Protein AF-H0SUG3-F1 (afdb_monomer_lite)

Structure (mmCIF, N/CA/C/O backbone):
data_AF-H0SUG3-F1
#
_entry.id   AF-H0SUG3-F1
#
loop_
_atom_site.group_PDB
_atom_site.id
_atom_site.type_symbol
_atom_site.label_atom_id
_atom_site.label_alt_id
_atom_site.label_comp_id
_atom_site.label_asym_id
_atom_site.label_entity_id
_atom_site.label_seq_id
_atom_site.pdbx_PDB_ins_code
_atom_site.Cartn_x
_atom_site.Cartn_y
_atom_site.Cartn_z
_atom_site.occupancy
_atom_site.B_iso_or_equiv
_atom_site.auth_seq_id
_atom_site.auth_comp_id
_atom_site.auth_asym_id
_atom_site.auth_atom_id
_atom_site.pdbx_PDB_model_num
ATOM 1 N N . MET A 1 1 ? -0.553 2.465 -10.641 1.00 89.88 1 MET A N 1
ATOM 2 C CA . MET A 1 1 ? 0.067 1.225 -11.143 1.00 89.88 1 MET A CA 1
ATOM 3 C C . MET A 1 1 ? 1.009 1.613 -12.252 1.00 89.88 1 MET A C 1
ATOM 5 O O . MET A 1 1 ? 0.580 2.288 -13.183 1.00 89.88 1 MET A O 1
ATOM 9 N N . GLU A 1 2 ? 2.267 1.225 -12.111 1.00 95.12 2 GLU A N 1
ATOM 10 C CA . GLU A 1 2 ? 3.325 1.521 -13.069 1.00 95.12 2 GLU A CA 1
ATOM 11 C C . GLU A 1 2 ? 3.787 0.225 -13.735 1.00 95.12 2 GLU A C 1
ATOM 13 O O . GLU A 1 2 ? 3.637 -0.865 -13.177 1.00 95.12 2 GLU A O 1
ATOM 18 N N . CYS A 1 3 ? 4.301 0.319 -14.960 1.00 97.19 3 CYS A N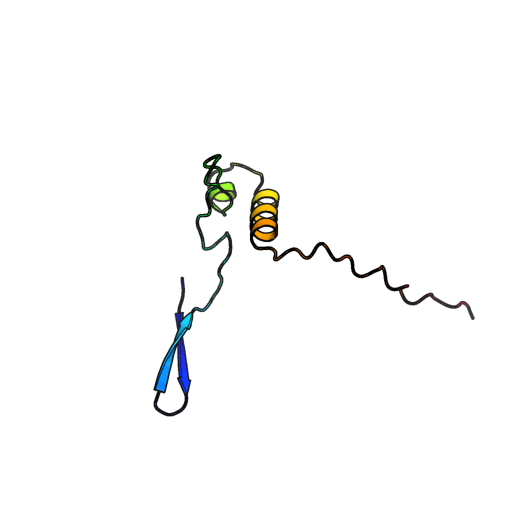 1
ATOM 19 C CA . CYS A 1 3 ? 4.764 -0.848 -15.699 1.00 97.19 3 CYS A CA 1
ATOM 20 C C . CYS A 1 3 ? 6.050 -0.565 -16.473 1.00 97.19 3 CYS A C 1
ATOM 22 O O . CYS A 1 3 ? 6.202 0.486 -17.097 1.00 97.19 3 CYS A O 1
ATOM 24 N N . GLY A 1 4 ? 6.944 -1.549 -16.471 1.00 96.44 4 GLY A N 1
ATOM 25 C CA . GLY A 1 4 ? 8.159 -1.580 -17.273 1.00 96.44 4 GLY A CA 1
ATOM 26 C C . GLY A 1 4 ? 8.050 -2.556 -18.442 1.00 96.44 4 GLY A C 1
ATOM 27 O O . GLY A 1 4 ? 7.083 -3.312 -18.576 1.00 96.44 4 GLY A O 1
ATOM 28 N N . ARG A 1 5 ? 9.075 -2.551 -19.294 1.00 96.81 5 ARG A 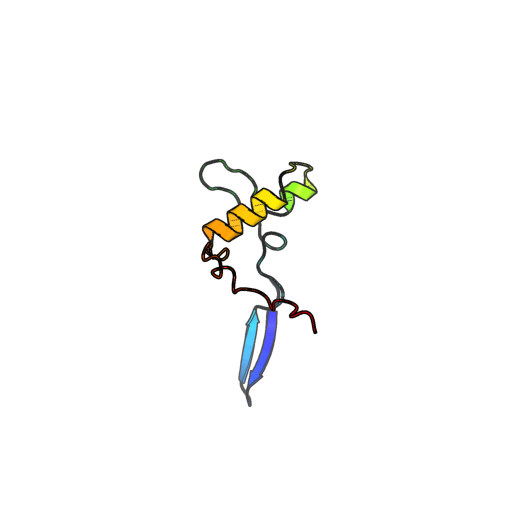N 1
ATOM 29 C CA . ARG A 1 5 ? 9.239 -3.519 -20.384 1.00 96.81 5 ARG A CA 1
ATOM 30 C C . ARG A 1 5 ? 10.459 -4.378 -20.097 1.00 96.81 5 ARG A C 1
ATOM 32 O O . ARG A 1 5 ? 11.535 -3.841 -19.852 1.00 96.81 5 ARG A O 1
ATOM 39 N N . LEU A 1 6 ? 10.285 -5.689 -20.168 1.00 96.69 6 LEU A N 1
ATOM 40 C CA . LEU A 1 6 ? 11.364 -6.664 -20.124 1.00 96.69 6 LEU A CA 1
ATOM 41 C C . LEU A 1 6 ? 11.488 -7.311 -21.503 1.00 96.69 6 LEU A C 1
ATOM 43 O O . LEU A 1 6 ? 10.497 -7.796 -22.048 1.00 96.69 6 LEU A O 1
ATOM 47 N N . PHE A 1 7 ? 12.691 -7.302 -22.068 1.00 95.94 7 PHE A N 1
ATOM 48 C CA . PHE A 1 7 ? 12.988 -7.941 -23.347 1.00 95.94 7 PHE A CA 1
ATOM 49 C C . PHE A 1 7 ? 13.741 -9.250 -23.093 1.00 95.94 7 PHE A C 1
ATOM 51 O O . PHE A 1 7 ? 14.813 -9.242 -22.494 1.00 95.94 7 PHE A O 1
ATOM 58 N N . GLU A 1 8 ? 13.178 -10.367 -23.550 1.00 92.88 8 GLU A N 1
ATOM 59 C CA . GLU A 1 8 ? 13.812 -11.688 -23.569 1.00 92.88 8 GLU A CA 1
ATOM 60 C C . GLU A 1 8 ? 13.903 -12.148 -25.030 1.00 92.88 8 GLU A C 1
ATOM 62 O O . GLU A 1 8 ? 12.888 -12.465 -25.656 1.00 92.88 8 GLU A O 1
ATOM 67 N N . ASN A 1 9 ? 15.118 -12.183 -25.586 1.00 92.12 9 ASN A N 1
ATOM 68 C CA . ASN A 1 9 ? 15.361 -12.394 -27.019 1.00 92.12 9 ASN A CA 1
ATOM 69 C C . ASN A 1 9 ? 14.575 -11.371 -27.871 1.00 92.12 9 ASN A C 1
ATOM 71 O O . ASN A 1 9 ? 14.732 -10.167 -27.697 1.00 92.12 9 ASN A O 1
ATOM 75 N N . GLU A 1 10 ? 13.706 -11.851 -28.761 1.00 93.12 10 GLU A N 1
ATOM 76 C CA . GLU A 1 10 ? 12.828 -11.046 -29.622 1.00 93.12 10 GLU A CA 1
ATOM 77 C C . GLU A 1 10 ? 11.455 -10.762 -28.970 1.00 93.12 10 GLU A C 1
ATOM 79 O O . GLU A 1 10 ? 10.591 -10.128 -29.574 1.00 93.12 10 GLU A O 1
ATOM 84 N N . MET A 1 11 ? 11.207 -11.248 -27.745 1.00 92.69 11 MET A N 1
ATOM 85 C CA . MET A 1 11 ? 9.913 -11.127 -27.071 1.00 92.69 11 MET A CA 1
ATOM 86 C C . MET A 1 11 ? 9.938 -10.030 -26.004 1.00 92.69 11 MET A C 1
ATOM 88 O O . MET A 1 11 ? 10.735 -10.062 -25.069 1.00 92.69 11 MET A O 1
ATOM 92 N N . MET A 1 12 ? 9.005 -9.082 -26.107 1.00 96.25 12 MET A N 1
ATOM 93 C CA . MET A 1 12 ? 8.787 -8.043 -25.100 1.00 96.25 12 MET A CA 1
ATOM 94 C C . MET A 1 12 ? 7.625 -8.425 -24.181 1.00 96.25 12 MET A C 1
ATOM 96 O O . MET A 1 12 ? 6.536 -8.757 -24.651 1.00 96.25 12 MET A O 1
ATOM 100 N N . ARG A 1 13 ? 7.853 -8.352 -22.868 1.00 96.69 13 ARG A N 1
ATOM 101 C CA . ARG A 1 13 ? 6.840 -8.542 -21.825 1.00 96.69 13 ARG A CA 1
ATOM 102 C C . ARG A 1 13 ? 6.643 -7.247 -21.045 1.00 96.69 13 ARG A C 1
ATOM 104 O O . ARG A 1 13 ? 7.608 -6.585 -20.667 1.00 96.69 13 ARG A O 1
ATOM 111 N N . ILE A 1 14 ? 5.385 -6.910 -20.776 1.00 96.44 14 ILE A N 1
ATOM 112 C CA . ILE A 1 14 ? 5.033 -5.837 -19.842 1.00 96.44 14 ILE A CA 1
ATOM 113 C C . ILE A 1 14 ? 5.062 -6.428 -18.437 1.00 96.44 14 ILE A C 1
ATOM 115 O O . ILE A 1 14 ? 4.425 -7.450 -18.184 1.00 96.44 14 ILE A O 1
ATOM 119 N N . ILE A 1 15 ? 5.789 -5.780 -17.535 1.00 96.44 15 ILE A N 1
ATOM 120 C CA . ILE A 1 15 ? 5.929 -6.200 -16.141 1.00 96.44 15 ILE A CA 1
ATOM 121 C C . ILE A 1 15 ? 5.401 -5.081 -15.247 1.00 96.44 15 ILE A C 1
ATOM 123 O O . ILE A 1 15 ? 5.708 -3.911 -15.478 1.00 96.44 15 ILE A O 1
ATOM 127 N N . VAL A 1 16 ? 4.600 -5.429 -14.239 1.00 95.94 16 VAL A N 1
ATOM 128 C CA . VAL A 1 16 ? 4.173 -4.478 -13.202 1.00 95.94 16 VAL A CA 1
ATOM 129 C C . VAL A 1 16 ? 5.395 -4.076 -12.380 1.00 95.94 16 VAL A C 1
ATOM 131 O O . VAL A 1 16 ? 6.183 -4.932 -11.986 1.00 95.94 16 VAL A O 1
ATOM 134 N N . ALA A 1 17 ? 5.560 -2.779 -12.157 1.00 94.75 17 ALA A N 1
ATOM 135 C CA . ALA A 1 17 ? 6.701 -2.196 -11.465 1.00 94.75 17 ALA A CA 1
ATOM 136 C C . ALA A 1 17 ? 6.238 -1.300 -10.303 1.00 94.75 17 ALA A C 1
ATOM 138 O O . ALA A 1 17 ? 5.040 -1.215 -10.023 1.00 94.75 17 ALA A O 1
ATOM 139 N N . ASP A 1 18 ? 7.208 -0.632 -9.673 1.00 95.00 18 ASP A N 1
ATOM 140 C CA . ASP A 1 18 ? 7.025 0.262 -8.525 1.00 95.00 18 ASP A CA 1
ATOM 141 C C . ASP A 1 18 ? 6.442 -0.471 -7.299 1.00 95.00 18 ASP A C 1
ATOM 143 O O . ASP A 1 18 ? 6.913 -1.566 -6.973 1.00 95.00 18 ASP A O 1
ATOM 147 N N . GLU A 1 19 ? 5.453 0.100 -6.605 1.00 95.56 19 GLU A N 1
ATOM 148 C CA . GLU A 1 19 ? 4.915 -0.442 -5.362 1.00 95.56 19 GLU A CA 1
ATOM 149 C C . GLU A 1 19 ? 3.409 -0.736 -5.407 1.00 95.56 19 GLU A C 1
ATOM 151 O O . GLU A 1 19 ? 2.587 -0.012 -5.980 1.00 95.56 19 GLU A O 1
ATOM 156 N N . ILE A 1 20 ? 3.027 -1.801 -4.701 1.00 94.25 20 ILE A N 1
ATOM 157 C CA . ILE A 1 20 ? 1.639 -2.089 -4.337 1.00 94.25 20 ILE A CA 1
ATOM 158 C C . ILE A 1 20 ? 1.557 -1.987 -2.818 1.00 94.25 20 ILE A C 1
ATOM 160 O O . ILE A 1 20 ? 1.895 -2.924 -2.095 1.00 94.25 20 ILE A O 1
ATOM 164 N N . SER A 1 21 ? 1.144 -0.819 -2.338 1.00 95.38 21 SER A N 1
ATOM 165 C CA . SER A 1 21 ? 1.080 -0.487 -0.916 1.00 95.38 21 SER A CA 1
ATOM 166 C C . SER A 1 21 ? -0.159 0.378 -0.628 1.00 95.38 21 SER A C 1
ATOM 168 O O . SER A 1 21 ? -0.813 0.856 -1.565 1.00 95.38 21 SER A O 1
ATOM 170 N N . PRO A 1 22 ? -0.525 0.614 0.647 1.00 96.50 22 PRO A N 1
ATOM 171 C CA . PRO A 1 22 ? -1.615 1.532 0.986 1.00 96.50 22 PRO A CA 1
ATOM 172 C C . PRO A 1 22 ? -1.341 3.000 0.586 1.00 96.50 22 PRO A C 1
ATOM 174 O O . PRO A 1 22 ? -2.236 3.841 0.680 1.00 96.50 22 PRO A O 1
ATOM 177 N N . ASP A 1 23 ? -0.132 3.325 0.111 1.00 96.12 23 ASP A N 1
ATOM 178 C CA . ASP A 1 23 ? 0.180 4.612 -0.518 1.00 96.12 23 ASP A CA 1
ATOM 179 C C . ASP A 1 23 ? -0.406 4.711 -1.932 1.00 96.12 23 ASP A C 1
ATOM 181 O O . ASP A 1 23 ? -0.984 5.748 -2.293 1.00 96.12 23 ASP A O 1
ATO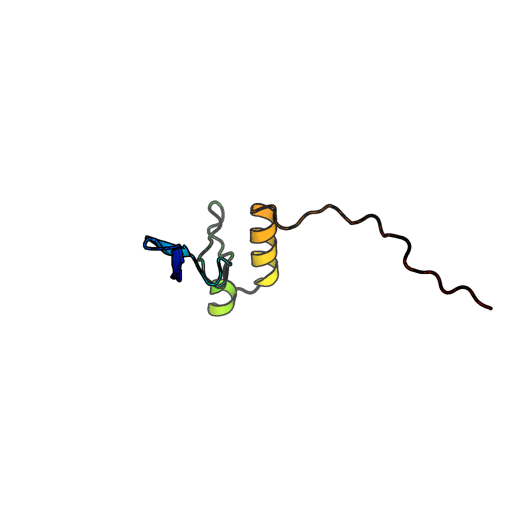M 185 N N . SER A 1 24 ? -0.271 3.628 -2.710 1.00 95.38 24 SER A N 1
ATOM 186 C CA . SER A 1 24 ? -0.656 3.540 -4.122 1.00 95.38 24 SER A CA 1
ATOM 187 C C . SER A 1 24 ? -2.062 2.960 -4.349 1.00 95.38 24 SER A C 1
ATOM 189 O O . SER A 1 24 ? -2.603 3.071 -5.454 1.00 95.38 24 SER A O 1
ATOM 191 N N . CYS A 1 25 ? -2.697 2.406 -3.308 1.00 96.19 25 CYS A N 1
ATOM 192 C CA . CYS A 1 25 ? -4.033 1.799 -3.351 1.00 96.19 25 CYS A CA 1
ATOM 193 C C . CYS A 1 25 ? -5.011 2.477 -2.377 1.00 96.19 25 CYS A C 1
ATOM 195 O O . CYS A 1 25 ? -4.648 2.753 -1.240 1.00 96.19 25 CYS A O 1
ATOM 197 N N . ARG A 1 26 ? -6.283 2.671 -2.771 1.00 97.12 26 ARG A N 1
ATOM 198 C CA . ARG A 1 26 ? -7.364 2.965 -1.806 1.00 97.12 26 ARG A CA 1
ATOM 199 C C . ARG A 1 26 ? -7.946 1.667 -1.275 1.00 97.12 26 ARG A C 1
ATOM 201 O O . ARG A 1 26 ? -8.453 0.862 -2.052 1.00 97.12 26 ARG A O 1
ATOM 208 N N . LEU A 1 27 ? -7.892 1.494 0.037 1.00 97.38 27 LEU A N 1
ATOM 209 C CA . LEU A 1 27 ? -8.279 0.273 0.728 1.00 97.38 27 LEU A CA 1
ATOM 210 C C . LEU A 1 27 ? -9.296 0.635 1.795 1.00 97.38 27 LEU A C 1
ATOM 212 O O . LEU A 1 27 ? -8.964 1.296 2.776 1.00 97.38 27 LEU A O 1
ATOM 216 N N . TRP A 1 28 ? -10.551 0.255 1.577 1.00 97.56 28 TRP A N 1
ATOM 217 C CA . TRP A 1 28 ? -11.636 0.543 2.509 1.00 97.56 28 TRP A CA 1
ATOM 218 C C . TRP A 1 28 ? -12.116 -0.754 3.143 1.00 97.56 28 TRP A C 1
ATOM 220 O O . TRP A 1 28 ? -12.305 -1.760 2.454 1.00 97.56 28 TRP A O 1
ATOM 230 N N . ASP A 1 29 ? -12.306 -0.734 4.457 1.00 97.12 29 ASP A N 1
ATOM 231 C CA . ASP A 1 29 ? -12.918 -1.853 5.154 1.00 97.12 29 ASP A CA 1
ATOM 232 C C . ASP A 1 29 ? -14.361 -2.036 4.671 1.00 97.12 29 ASP A C 1
ATOM 234 O O . ASP A 1 29 ? -15.161 -1.104 4.686 1.00 97.12 29 ASP A O 1
ATOM 238 N N . ILE A 1 30 ? -14.705 -3.251 4.245 1.00 97.19 30 ILE A N 1
ATOM 239 C CA . ILE A 1 30 ? -16.014 -3.544 3.646 1.00 97.19 30 ILE A CA 1
ATOM 240 C C . ILE A 1 30 ? -17.155 -3.380 4.663 1.00 97.19 30 ILE A C 1
ATOM 242 O O . ILE A 1 30 ? -18.273 -3.048 4.278 1.00 97.19 30 ILE A O 1
ATOM 246 N N . LYS A 1 31 ? -16.899 -3.622 5.955 1.00 96.94 31 LYS A N 1
ATOM 247 C CA . LYS A 1 31 ? -17.924 -3.594 7.006 1.00 96.94 31 LYS A CA 1
ATOM 248 C C . LYS A 1 31 ? -18.089 -2.196 7.597 1.00 96.94 31 LYS A C 1
ATOM 250 O O . LYS A 1 31 ? -19.219 -1.750 7.769 1.00 96.94 31 LYS A O 1
ATOM 255 N N . SER A 1 32 ? -16.991 -1.520 7.929 1.00 96.12 32 SER A N 1
ATOM 256 C CA . SER A 1 32 ? -17.007 -0.211 8.597 1.00 96.12 32 SER A CA 1
ATOM 257 C C . SER A 1 32 ? -16.902 0.974 7.637 1.00 96.12 32 SER A C 1
ATOM 259 O O . SER A 1 32 ? -17.132 2.110 8.051 1.00 96.12 32 SER A O 1
ATOM 261 N N . ASN A 1 33 ? -16.560 0.735 6.365 1.00 95.19 33 ASN A N 1
ATOM 262 C CA . ASN A 1 33 ? -16.226 1.767 5.378 1.00 95.19 33 ASN A CA 1
ATOM 263 C C . ASN A 1 33 ? -15.041 2.660 5.807 1.00 95.19 33 ASN A C 1
ATOM 265 O O . ASN A 1 33 ? -14.860 3.783 5.320 1.00 95.19 33 ASN A O 1
ATOM 269 N N . GLU A 1 34 ? -14.234 2.169 6.750 1.00 96.12 34 GLU A N 1
ATOM 270 C CA . GLU A 1 34 ? -13.049 2.850 7.247 1.00 96.12 34 GLU A CA 1
ATOM 271 C C . GLU A 1 34 ? -11.939 2.840 6.194 1.00 96.12 34 GLU A C 1
ATOM 273 O O . GLU A 1 34 ? -11.710 1.839 5.518 1.00 96.12 34 GLU A O 1
ATOM 278 N N . LYS A 1 35 ? -11.224 3.960 6.063 1.00 97.31 35 LYS A N 1
ATOM 279 C CA . LYS A 1 35 ? -10.076 4.071 5.155 1.00 97.31 35 LYS A CA 1
ATOM 280 C C . LYS A 1 35 ? -8.858 3.463 5.826 1.00 97.31 35 LYS A C 1
ATOM 282 O O . LYS A 1 35 ? -8.523 3.877 6.932 1.00 97.31 35 LYS A O 1
ATOM 287 N N . LEU A 1 36 ? -8.191 2.542 5.145 1.00 97.50 36 LEU A N 1
ATOM 288 C CA . LEU A 1 36 ? -6.977 1.863 5.599 1.00 97.50 36 LEU A CA 1
ATOM 289 C C . LEU A 1 36 ? -5.748 2.243 4.751 1.00 97.50 36 LEU A C 1
ATOM 291 O O . LEU A 1 36 ? -4.744 1.539 4.737 1.00 97.50 36 LEU A O 1
ATOM 295 N N . ASP A 1 37 ? -5.846 3.353 4.024 1.00 96.69 37 ASP A N 1
ATOM 296 C CA . ASP A 1 37 ? -4.854 3.833 3.066 1.00 96.69 37 ASP A CA 1
ATOM 297 C C . ASP A 1 37 ? -4.360 5.251 3.393 1.00 96.69 37 ASP A C 1
ATOM 299 O O . ASP A 1 37 ? -4.781 5.879 4.372 1.00 96.69 37 ASP A O 1
ATOM 303 N N . LYS A 1 38 ? -3.466 5.786 2.557 1.00 96.81 38 LYS A N 1
ATOM 304 C CA . LYS A 1 38 ? -2.861 7.115 2.736 1.00 96.81 38 LYS A CA 1
ATOM 305 C C . LYS A 1 38 ? -3.864 8.272 2.777 1.00 96.81 38 LYS A C 1
ATOM 307 O O . LYS A 1 38 ? -3.507 9.355 3.245 1.00 96.81 38 LYS A O 1
ATOM 312 N N . ASP A 1 39 ? -5.124 8.090 2.365 1.00 96.25 39 ASP A N 1
ATOM 313 C CA . ASP A 1 39 ? -6.166 9.102 2.584 1.00 96.25 39 ASP A CA 1
ATOM 314 C C . ASP A 1 39 ? -6.360 9.424 4.071 1.00 96.25 39 ASP A C 1
ATOM 316 O O . ASP A 1 39 ? -6.805 10.529 4.380 1.00 96.25 39 ASP A O 1
ATOM 320 N N . ARG A 1 40 ? -5.995 8.526 4.997 1.00 95.75 40 ARG A N 1
ATOM 321 C CA . ARG A 1 40 ? -5.997 8.840 6.433 1.00 95.75 40 ARG A CA 1
ATOM 322 C C . ARG A 1 40 ? -5.071 10.000 6.778 1.00 95.75 40 ARG A C 1
ATOM 324 O O . ARG A 1 40 ? -5.444 10.848 7.577 1.00 95.75 40 ARG A O 1
ATOM 331 N N . PHE A 1 41 ? -3.902 10.060 6.144 1.00 95.81 41 PHE A N 1
ATOM 332 C CA . PHE A 1 41 ? -2.986 11.189 6.278 1.00 95.81 41 PHE A CA 1
ATOM 333 C C . PHE A 1 41 ? -3.491 12.406 5.498 1.00 95.81 41 PHE A C 1
ATOM 335 O O . PHE A 1 41 ? -3.552 13.496 6.046 1.00 95.81 41 PHE A O 1
ATOM 342 N N . ARG A 1 42 ? -3.934 12.225 4.242 1.00 94.81 42 ARG A N 1
ATOM 343 C CA . ARG A 1 42 ? -4.403 13.345 3.395 1.00 94.81 42 ARG A CA 1
ATOM 344 C C . ARG A 1 42 ? -5.615 14.089 3.964 1.00 94.81 42 ARG A C 1
ATOM 346 O O . ARG A 1 42 ? -5.876 15.211 3.546 1.00 94.81 42 ARG A O 1
ATOM 353 N N . ARG A 1 43 ? -6.400 13.434 4.820 1.00 94.88 43 ARG A N 1
ATOM 354 C CA . ARG A 1 43 ? -7.638 13.964 5.411 1.00 94.88 43 ARG A CA 1
ATOM 355 C C . ARG A 1 43 ? -7.559 14.104 6.934 1.00 94.88 43 ARG A C 1
ATOM 357 O O . ARG A 1 43 ? -8.608 14.201 7.562 1.00 94.88 43 ARG A O 1
ATOM 364 N N . ASP A 1 44 ? -6.359 14.036 7.511 1.00 94.75 44 ASP A N 1
ATOM 365 C CA . ASP A 1 44 ? -6.120 14.193 8.953 1.00 94.75 44 ASP A CA 1
ATOM 366 C C . ASP A 1 44 ? -6.981 13.271 9.847 1.00 94.75 44 ASP A C 1
ATOM 368 O O . ASP A 1 44 ? -7.403 13.638 10.940 1.00 94.75 44 ASP A O 1
ATOM 372 N N . LEU A 1 45 ? -7.241 12.036 9.399 1.00 93.31 45 LEU A N 1
ATOM 373 C CA . LEU A 1 45 ? -8.056 11.045 10.126 1.00 93.31 45 LEU A CA 1
ATOM 374 C C . LEU A 1 45 ? -7.275 10.313 11.234 1.00 93.31 45 LEU A C 1
ATOM 376 O O . LEU A 1 45 ? -7.844 9.478 11.940 1.00 93.31 45 LEU A O 1
ATOM 380 N N . GLY A 1 46 ? -5.970 10.576 11.358 1.00 94.25 46 GLY A N 1
ATOM 381 C CA . GLY A 1 46 ? -5.068 9.879 12.280 1.00 94.25 46 GLY A CA 1
ATOM 382 C C . GLY A 1 46 ? -4.946 8.380 11.985 1.00 94.25 46 GLY A C 1
ATOM 383 O O . GLY A 1 46 ? -5.502 7.873 11.013 1.00 94.25 46 GLY A O 1
ATOM 384 N N . GLY A 1 47 ? -4.216 7.637 12.817 1.00 95.12 47 GLY A N 1
ATOM 385 C CA . GLY A 1 47 ? -4.203 6.169 12.757 1.00 95.12 47 GLY A CA 1
ATOM 386 C C . GLY A 1 47 ? -3.545 5.556 11.509 1.00 95.12 47 GLY A C 1
ATOM 387 O O . GLY A 1 47 ? -3.971 4.498 11.048 1.00 95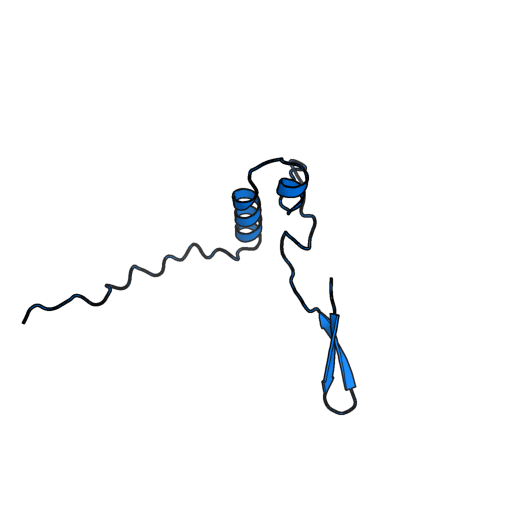.12 47 GLY A O 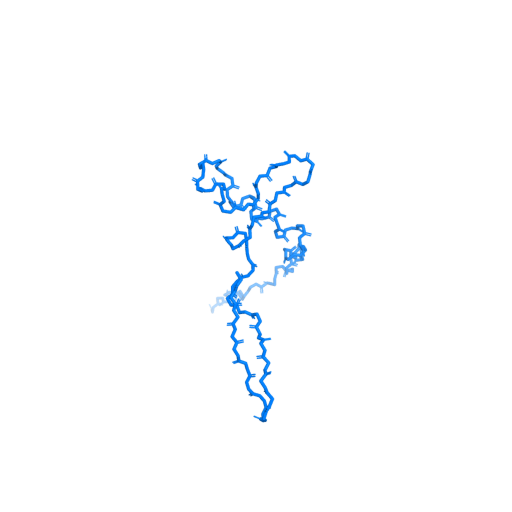1
ATOM 388 N N . LEU A 1 48 ? -2.593 6.255 10.877 1.00 94.12 48 LEU A N 1
ATOM 389 C CA . LEU A 1 48 ? -1.981 5.805 9.619 1.00 94.12 48 LEU A CA 1
ATOM 390 C C . LEU A 1 48 ? -1.210 4.487 9.803 1.00 94.12 48 LEU A C 1
ATOM 392 O O . LEU A 1 48 ? -1.372 3.561 9.013 1.00 94.12 48 LEU A O 1
ATOM 396 N N . LEU A 1 49 ? -0.393 4.393 10.856 1.00 94.44 49 LEU A N 1
ATOM 397 C CA . LEU A 1 49 ? 0.438 3.218 11.119 1.00 94.44 49 LEU A CA 1
ATOM 398 C C . LEU A 1 49 ? -0.417 1.996 11.473 1.00 94.44 49 LEU A C 1
ATOM 400 O O . LEU A 1 49 ? -0.147 0.884 11.019 1.00 94.44 49 LEU A O 1
ATOM 404 N N . GLU A 1 50 ? -1.468 2.210 12.257 1.00 94.81 50 GLU A N 1
ATOM 405 C CA . GLU A 1 50 ? -2.437 1.198 12.661 1.00 94.81 50 GLU A CA 1
ATOM 406 C C . GLU A 1 50 ? -3.173 0.648 11.440 1.00 94.81 50 GLU A C 1
ATOM 408 O O . GLU A 1 50 ? -3.262 -0.566 11.277 1.00 94.81 50 GLU A O 1
ATOM 413 N N . ALA A 1 51 ? -3.616 1.525 10.536 1.00 95.50 51 ALA A N 1
ATOM 414 C CA . ALA A 1 51 ? -4.236 1.127 9.278 1.00 95.50 51 ALA A CA 1
ATOM 415 C C . ALA A 1 51 ? -3.304 0.275 8.403 1.00 95.50 51 ALA A C 1
ATOM 417 O O . ALA A 1 51 ? -3.724 -0.746 7.863 1.00 95.50 51 ALA A O 1
ATOM 418 N N . TYR A 1 52 ? -2.028 0.649 8.296 1.00 95.31 52 TYR A N 1
ATOM 419 C CA . TYR A 1 52 ? -1.057 -0.085 7.476 1.00 95.31 52 TYR A CA 1
ATOM 420 C C . TYR A 1 52 ? -0.733 -1.443 8.100 1.00 95.31 52 TYR A C 1
ATOM 422 O O . TYR A 1 52 ? -0.637 -2.451 7.400 1.00 95.31 52 TYR A O 1
ATOM 430 N N . THR A 1 53 ? -0.627 -1.479 9.429 1.00 94.56 53 THR A N 1
ATOM 431 C CA . THR A 1 53 ? -0.459 -2.712 10.204 1.00 94.56 53 THR A CA 1
ATOM 432 C C . THR A 1 53 ? -1.657 -3.636 10.007 1.00 94.56 53 THR A C 1
ATOM 434 O O . THR A 1 53 ? -1.477 -4.828 9.782 1.00 94.56 53 THR A O 1
ATOM 437 N N . GLU A 1 54 ? -2.877 -3.100 10.035 1.00 94.56 54 GLU A N 1
ATOM 438 C CA . GLU A 1 54 ? -4.107 -3.859 9.809 1.00 94.56 54 GLU A CA 1
ATOM 439 C C . GLU A 1 54 ? -4.156 -4.455 8.395 1.00 94.56 54 GLU A C 1
ATOM 441 O O . GLU A 1 54 ? -4.458 -5.638 8.233 1.00 94.56 54 GLU A O 1
ATOM 446 N N . VAL A 1 55 ? -3.778 -3.685 7.367 1.00 95.44 55 VAL A N 1
ATOM 447 C CA . VAL A 1 55 ? -3.648 -4.205 5.994 1.00 95.44 55 VAL A CA 1
ATOM 448 C C . VAL A 1 55 ? -2.623 -5.340 5.940 1.00 95.44 55 VAL A C 1
ATOM 450 O O . VAL A 1 55 ? -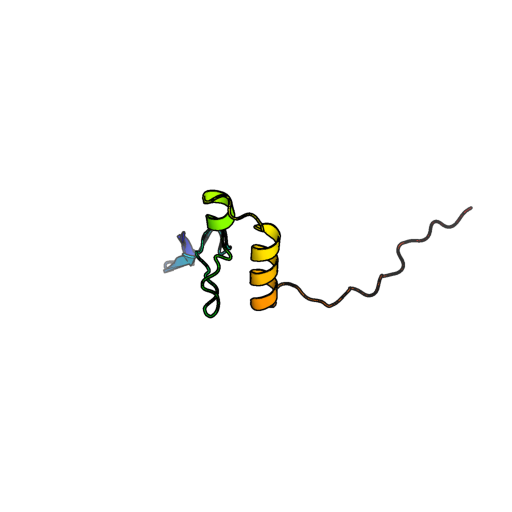2.915 -6.406 5.396 1.00 95.44 55 VAL A O 1
ATOM 453 N N . ALA A 1 56 ? -1.446 -5.157 6.543 1.00 93.94 56 ALA A N 1
ATOM 454 C CA . ALA A 1 56 ? -0.393 -6.170 6.553 1.00 93.94 56 ALA A CA 1
ATOM 455 C C . ALA A 1 56 ? -0.806 -7.452 7.302 1.00 93.94 56 ALA A C 1
ATOM 457 O O . ALA A 1 56 ? -0.483 -8.552 6.846 1.00 93.94 56 ALA A O 1
ATOM 458 N N . LYS A 1 57 ? -1.559 -7.330 8.405 1.00 93.94 57 LYS A N 1
ATOM 459 C CA . LYS A 1 57 ? -2.151 -8.465 9.134 1.00 93.94 57 LYS A CA 1
ATOM 460 C C . LYS A 1 57 ? -3.151 -9.226 8.268 1.00 93.94 57 LYS A C 1
ATOM 462 O O . LYS A 1 57 ? -3.051 -10.443 8.156 1.00 93.94 57 LYS A O 1
ATOM 467 N N . ARG A 1 58 ? -4.080 -8.527 7.605 1.00 94.06 58 ARG A N 1
ATOM 468 C CA . ARG A 1 58 ? -5.101 -9.150 6.739 1.00 94.06 58 ARG A CA 1
ATOM 469 C C . ARG A 1 58 ? -4.509 -9.864 5.530 1.00 94.06 58 ARG A C 1
ATOM 471 O O . ARG A 1 58 ? -5.045 -10.884 5.109 1.00 94.06 58 ARG A O 1
ATOM 478 N N . LEU A 1 59 ? -3.414 -9.337 4.985 1.00 93.12 59 LEU A N 1
ATOM 479 C CA . LEU A 1 59 ? -2.667 -9.968 3.896 1.00 93.12 59 LEU A CA 1
ATOM 480 C C . LEU A 1 59 ? -1.737 -11.098 4.376 1.00 93.12 59 LEU A C 1
ATOM 482 O O . LEU A 1 59 ? -1.124 -11.761 3.544 1.00 93.12 59 LEU A O 1
ATOM 486 N N . GLY A 1 60 ? -1.613 -11.321 5.690 1.00 92.19 60 GLY A N 1
ATOM 487 C CA . GLY A 1 60 ? -0.737 -12.347 6.262 1.00 92.19 60 GLY A CA 1
ATOM 488 C C . GLY A 1 60 ? 0.760 -12.059 6.098 1.00 92.19 60 GLY A C 1
ATOM 489 O O . GLY A 1 60 ? 1.569 -12.981 6.149 1.00 92.19 60 GLY A O 1
ATOM 490 N N . ILE A 1 61 ? 1.142 -10.797 5.875 1.00 88.12 61 ILE A N 1
ATOM 491 C CA . ILE A 1 61 ? 2.539 -10.381 5.651 1.00 88.12 61 ILE A CA 1
ATOM 492 C C . ILE A 1 61 ? 3.301 -10.309 6.980 1.00 88.12 61 ILE A C 1
ATOM 494 O O . ILE A 1 61 ? 4.492 -10.616 7.045 1.00 88.12 61 ILE A O 1
ATOM 498 N N . LEU A 1 62 ? 2.614 -9.914 8.054 1.00 81.00 62 LEU A N 1
ATOM 499 C CA . LEU A 1 62 ? 3.171 -9.953 9.401 1.00 81.00 62 LEU A CA 1
ATOM 500 C C . LEU A 1 62 ? 3.138 -11.398 9.906 1.00 81.00 62 LEU A C 1
ATOM 502 O O . LEU A 1 62 ? 2.102 -11.896 10.336 1.00 81.00 62 LEU A O 1
ATOM 506 N N . MET A 1 63 ? 4.284 -12.075 9.832 1.00 60.22 63 MET A N 1
ATOM 507 C CA . MET A 1 63 ? 4.480 -13.369 10.480 1.00 60.22 63 MET A CA 1
ATOM 508 C C . MET A 1 63 ? 4.600 -13.156 11.993 1.00 60.22 63 MET A C 1
ATOM 510 O O . MET A 1 63 ? 5.607 -12.633 12.459 1.00 60.22 63 MET A O 1
ATOM 514 N N . GLU A 1 64 ? 3.620 -13.619 12.769 1.00 63.12 64 GLU A N 1
ATOM 515 C CA . GLU A 1 64 ? 3.699 -13.698 14.243 1.00 63.12 64 GLU A CA 1
ATOM 516 C C . GLU A 1 64 ? 4.665 -14.794 14.740 1.00 63.12 64 GLU A C 1
ATOM 518 O O . GLU A 1 64 ? 4.704 -15.115 15.925 1.00 63.12 64 GLU A O 1
ATOM 523 N N . ASN A 1 65 ? 5.481 -15.376 13.856 1.00 53.59 65 ASN A N 1
ATOM 524 C CA . ASN A 1 65 ? 6.544 -16.283 14.260 1.00 53.59 65 ASN A CA 1
ATOM 525 C C . ASN A 1 65 ? 7.715 -15.452 14.782 1.00 53.59 65 ASN A C 1
ATOM 527 O O . ASN A 1 65 ? 8.639 -15.110 14.037 1.00 53.59 65 ASN A O 1
ATOM 531 N N . GLU A 1 66 ? 7.665 -15.130 16.075 1.00 53.56 66 GLU A N 1
ATOM 532 C CA . GLU A 1 66 ? 8.849 -14.789 16.851 1.00 53.56 66 GLU A CA 1
ATOM 533 C C . GLU A 1 66 ? 9.967 -15.753 16.444 1.00 53.56 66 GLU A C 1
ATOM 535 O O . GLU A 1 66 ? 9.853 -16.973 16.596 1.00 53.56 66 GLU A O 1
ATOM 540 N N . ARG A 1 67 ? 11.073 -15.226 15.907 1.00 55.19 67 ARG A N 1
ATOM 541 C CA . ARG A 1 67 ? 12.317 -15.992 15.963 1.00 55.19 67 ARG A CA 1
ATOM 542 C C . ARG A 1 67 ? 12.500 -16.272 17.456 1.00 55.19 67 ARG A C 1
ATOM 544 O O . ARG A 1 67 ? 12.549 -15.281 18.191 1.00 55.19 67 ARG A O 1
ATOM 551 N N . PRO A 1 68 ? 12.565 -17.537 17.926 1.00 58.75 68 PRO A N 1
ATOM 552 C CA . PRO A 1 68 ? 12.909 -17.777 19.320 1.00 58.75 68 PRO A CA 1
ATOM 553 C C . PRO A 1 68 ? 14.177 -16.977 19.550 1.00 58.75 68 PRO A C 1
ATOM 555 O O . PRO A 1 68 ? 15.073 -17.061 18.706 1.00 58.75 68 PRO A O 1
ATOM 558 N N . ALA A 1 69 ? 14.180 -16.111 20.566 1.00 62.91 69 ALA A N 1
ATOM 559 C CA . ALA A 1 69 ? 15.277 -15.196 20.831 1.00 62.91 69 ALA A CA 1
ATOM 560 C C . ALA A 1 69 ? 16.571 -16.012 20.849 1.00 62.91 69 ALA A C 1
ATOM 562 O O . ALA A 1 69 ? 16.890 -16.676 21.834 1.00 62.91 69 ALA A O 1
ATOM 563 N N . GLY A 1 70 ? 17.264 -16.049 19.709 1.00 59.59 70 GLY A N 1
ATOM 564 C CA . GLY A 1 70 ? 18.511 -16.766 19.582 1.00 59.59 70 GLY A CA 1
ATOM 565 C C . GLY A 1 70 ? 19.423 -16.077 20.564 1.00 59.59 70 GLY A C 1
ATOM 566 O O . GLY A 1 70 ? 19.582 -14.859 20.470 1.00 59.59 70 GLY A O 1
ATOM 567 N N . SER A 1 71 ? 19.923 -16.825 21.547 1.00 65.69 71 SER A N 1
ATOM 568 C CA . SER A 1 71 ? 20.869 -16.331 22.537 1.00 65.69 71 SER A CA 1
ATOM 569 C C . SER A 1 71 ? 21.946 -15.545 21.798 1.00 65.69 71 SER A C 1
ATOM 571 O O . SER A 1 71 ? 22.760 -16.130 21.079 1.00 65.69 71 SER A O 1
ATOM 573 N N . GLY A 1 72 ? 21.877 -14.217 21.895 1.00 71.62 72 GLY A N 1
ATOM 574 C CA . GLY A 1 72 ? 22.851 -13.341 21.269 1.00 71.62 72 GLY A CA 1
ATOM 575 C C . GLY A 1 72 ? 24.245 -13.680 21.798 1.00 71.62 72 GLY A C 1
ATOM 576 O O . GLY A 1 72 ? 24.365 -14.270 22.876 1.00 71.62 72 GLY A O 1
ATOM 577 N N . PRO A 1 73 ? 25.309 -13.345 21.057 1.00 74.25 73 PRO A N 1
ATOM 578 C CA . PRO A 1 73 ? 26.667 -13.608 21.510 1.00 74.25 73 PRO A CA 1
ATOM 579 C C . PRO A 1 73 ? 26.889 -13.008 22.907 1.00 74.25 73 PRO A C 1
ATOM 581 O O . PRO A 1 73 ? 26.717 -11.808 23.120 1.00 74.25 73 PRO A O 1
ATOM 584 N N . VAL A 1 74 ? 27.244 -13.866 23.866 1.00 79.00 74 VAL A N 1
ATOM 585 C CA . VAL A 1 74 ? 27.560 -13.475 25.243 1.00 79.00 74 VAL A CA 1
ATOM 586 C C . VAL A 1 74 ? 29.033 -13.095 25.303 1.00 79.00 74 VAL A C 1
ATOM 588 O O . VAL A 1 74 ? 29.900 -13.880 24.918 1.00 79.00 74 VAL A O 1
ATOM 591 N N . LEU A 1 75 ? 29.322 -11.892 25.800 1.00 79.25 75 LEU A N 1
ATOM 592 C CA . LEU A 1 75 ? 30.688 -11.447 26.046 1.00 79.25 75 LEU A CA 1
ATOM 593 C C . LEU A 1 75 ? 31.300 -12.296 27.172 1.00 79.25 75 LEU A C 1
ATOM 595 O O . LEU A 1 75 ? 30.911 -12.170 28.334 1.00 79.25 75 LEU A O 1
ATOM 599 N N . VAL A 1 76 ? 32.255 -13.161 26.835 1.00 71.62 76 VAL A N 1
ATOM 600 C CA . VAL A 1 76 ? 33.047 -13.902 27.825 1.00 71.62 76 VAL A CA 1
ATOM 601 C C . VAL A 1 76 ? 34.134 -12.967 28.351 1.00 71.62 76 VAL A C 1
ATOM 603 O O . VAL A 1 76 ? 34.888 -12.393 27.568 1.00 71.62 76 VAL A O 1
ATOM 606 N N . LYS A 1 77 ? 34.194 -12.779 29.674 1.00 69.06 77 LYS A N 1
ATOM 607 C CA . LYS A 1 77 ? 35.290 -12.039 30.312 1.00 69.06 77 LYS A CA 1
ATOM 608 C C . LYS A 1 77 ? 36.551 -12.904 30.308 1.00 69.06 77 LYS A C 1
ATOM 610 O O . LYS A 1 77 ? 36.480 -14.057 30.731 1.00 69.06 77 LYS A O 1
ATOM 615 N N . SER A 1 78 ? 37.651 -12.329 29.821 1.00 68.06 78 SER A N 1
ATOM 616 C CA . SER A 1 78 ? 39.009 -12.874 29.929 1.00 68.06 78 SER A CA 1
ATOM 617 C C . SER A 1 78 ? 39.486 -12.959 31.374 1.00 68.06 78 SER A C 1
ATOM 619 O O . SER A 1 78 ? 39.083 -12.079 32.172 1.00 68.06 78 SER A O 1
#

pLDDT: mean 88.9, std 12.72, range [53.56, 97.56]

Foldseek 3Di:
DDWDWDDDPPDIDIGDDDDDALAPDFDADPPPRDTLHCVCVVVVVDCNVVSRVVVCVVVVVDDPPDPPPDPPDDDDDD

Sequence (78 aa):
MECGRLFENEMMRIIVADEISPDSCRLWDIKSNEKLDKDRFRRDLGGLLEAYTEVAKRLGILMENERPAGSGPVLVKS

Secondary structure (DSSP, 8-state):
-EEEEEEETTEEEEEEES--STTTS--B-TTT--B-STHHHHTT---HHHHHHHHHHHTT-S---------PPP----

Radius of gyration: 20.57 Å; chains: 1; bounding box: 57×32×60 Å